Protein AF-A0A838WP14-F1 (afdb_monomer_lite)

pLDDT: mean 90.46, std 9.15, range [52.34, 98.06]

Structure (mmCIF, N/CA/C/O backbone):
data_AF-A0A838WP14-F1
#
_entry.id   AF-A0A838WP14-F1
#
loop_
_atom_site.group_PDB
_atom_site.id
_atom_site.type_symbol
_atom_site.label_atom_id
_atom_site.label_alt_id
_atom_site.label_comp_id
_atom_site.label_asym_id
_atom_site.label_entity_id
_atom_site.label_seq_id
_atom_site.pdbx_PDB_ins_code
_atom_site.Cartn_x
_atom_site.Cartn_y
_atom_site.Cartn_z
_atom_site.occupancy
_atom_site.B_iso_or_equiv
_atom_site.auth_seq_id
_atom_site.auth_comp_id
_atom_site.auth_asym_id
_atom_site.auth_atom_id
_atom_site.pdbx_PDB_model_num
ATOM 1 N N . LEU A 1 1 ? -0.424 16.347 6.490 1.00 63.31 1 LEU A N 1
ATOM 2 C CA . LEU A 1 1 ? -0.703 14.897 6.354 1.00 63.31 1 LEU A CA 1
ATOM 3 C C . LEU A 1 1 ? 0.357 14.170 5.525 1.00 63.31 1 LEU A C 1
ATOM 5 O O . LEU A 1 1 ? 1.114 13.417 6.115 1.00 63.31 1 LEU A O 1
ATOM 9 N N . ARG A 1 2 ? 0.501 14.417 4.210 1.00 65.12 2 ARG A N 1
ATOM 10 C CA . ARG A 1 2 ? 1.492 13.709 3.363 1.00 65.12 2 ARG A CA 1
ATOM 11 C C . ARG A 1 2 ? 2.932 13.761 3.904 1.00 65.12 2 ARG A C 1
ATOM 13 O O . ARG A 1 2 ? 3.547 12.715 4.060 1.00 65.12 2 ARG A O 1
ATOM 20 N N . LEU A 1 3 ? 3.431 14.955 4.240 1.00 60.47 3 LEU A N 1
ATOM 21 C CA . LEU A 1 3 ? 4.802 15.157 4.746 1.00 60.47 3 LEU A CA 1
ATOM 22 C C . LEU A 1 3 ? 5.094 14.413 6.061 1.00 60.47 3 LEU A C 1
ATOM 24 O O . LEU A 1 3 ? 6.246 14.150 6.362 1.00 60.47 3 LEU A O 1
ATOM 28 N N . GLN A 1 4 ? 4.060 14.080 6.838 1.00 73.75 4 GLN A N 1
ATOM 29 C CA . GLN A 1 4 ? 4.205 13.369 8.113 1.00 73.75 4 GLN A CA 1
ATOM 30 C C . GLN A 1 4 ? 4.108 11.851 7.937 1.00 73.75 4 GLN A C 1
ATOM 32 O O . GLN A 1 4 ? 4.641 11.102 8.748 1.00 73.75 4 GLN A O 1
ATOM 37 N N . ALA A 1 5 ? 3.409 11.394 6.895 1.00 77.69 5 ALA A N 1
ATOM 38 C CA . ALA A 1 5 ? 3.214 9.977 6.633 1.00 77.69 5 ALA A CA 1
ATOM 39 C C . ALA A 1 5 ? 4.328 9.371 5.772 1.00 77.69 5 ALA A C 1
ATOM 41 O O . ALA A 1 5 ? 4.518 8.166 5.846 1.00 77.69 5 ALA A O 1
ATOM 42 N N . LEU A 1 6 ? 5.036 10.165 4.962 1.00 88.44 6 LEU A N 1
ATOM 43 C CA . LEU A 1 6 ? 6.042 9.678 4.017 1.00 88.44 6 LEU A CA 1
ATOM 44 C C . LEU A 1 6 ? 7.468 9.940 4.515 1.00 88.44 6 LEU A C 1
ATOM 46 O O . LEU A 1 6 ? 7.848 11.083 4.753 1.00 88.44 6 LEU A O 1
ATOM 50 N N . THR A 1 7 ? 8.287 8.895 4.549 1.00 88.38 7 THR A N 1
ATOM 51 C CA . THR A 1 7 ? 9.738 8.980 4.737 1.00 88.38 7 THR A CA 1
ATOM 52 C C . THR A 1 7 ? 10.431 8.390 3.512 1.00 88.38 7 THR A C 1
ATOM 54 O O . THR A 1 7 ? 10.078 7.299 3.069 1.00 88.38 7 THR A O 1
ATOM 57 N N . LYS A 1 8 ? 11.407 9.107 2.949 1.00 85.00 8 LYS A N 1
ATOM 58 C CA . LYS A 1 8 ? 12.277 8.591 1.882 1.00 85.00 8 LYS A CA 1
ATOM 59 C C . LYS A 1 8 ? 13.485 7.911 2.520 1.00 85.00 8 LYS A C 1
ATOM 61 O O . LYS A 1 8 ? 14.093 8.492 3.414 1.00 85.00 8 LYS A O 1
ATOM 66 N N . CYS A 1 9 ? 13.813 6.705 2.079 1.00 84.69 9 CYS A N 1
ATOM 67 C CA . CYS A 1 9 ? 15.016 5.995 2.503 1.00 84.69 9 CYS A CA 1
ATOM 68 C C . CYS A 1 9 ? 16.188 6.286 1.556 1.00 84.69 9 CYS A C 1
ATOM 70 O O . CYS A 1 9 ? 15.986 6.668 0.403 1.00 84.69 9 CYS A O 1
ATOM 72 N N . GLU A 1 10 ? 17.417 6.090 2.037 1.00 81.50 10 GLU A N 1
ATOM 73 C CA . GLU A 1 10 ? 18.648 6.337 1.264 1.00 81.50 10 GLU A CA 1
ATOM 74 C C . GLU A 1 10 ? 18.745 5.457 0.010 1.00 81.50 10 GLU A C 1
ATOM 76 O O . GLU A 1 10 ? 19.222 5.899 -1.030 1.00 81.50 10 GLU A O 1
ATOM 81 N N . ASN A 1 11 ? 18.202 4.239 0.075 1.00 82.81 11 ASN A N 1
ATOM 82 C CA . ASN A 1 11 ? 18.097 3.310 -1.052 1.00 82.81 11 ASN A CA 1
ATOM 83 C C . ASN A 1 11 ? 17.024 3.710 -2.089 1.00 82.81 11 ASN A C 1
ATOM 85 O O . ASN A 1 11 ? 16.833 3.022 -3.089 1.00 82.81 11 ASN A O 1
ATOM 89 N N . GLY A 1 12 ? 16.320 4.825 -1.875 1.00 83.88 12 GLY A N 1
ATOM 90 C CA . GLY A 1 12 ? 15.270 5.315 -2.759 1.00 83.88 12 GLY A CA 1
ATOM 91 C C . GLY A 1 12 ? 13.891 4.706 -2.511 1.00 83.88 12 GLY A C 1
ATOM 92 O O . GLY A 1 12 ? 12.958 5.083 -3.223 1.00 83.88 12 GLY A O 1
ATOM 93 N N . ASP A 1 13 ? 13.747 3.831 -1.513 1.00 90.75 13 ASP A N 1
ATOM 94 C CA . ASP A 1 13 ? 12.449 3.308 -1.092 1.00 90.75 13 ASP A CA 1
ATOM 95 C C . ASP A 1 13 ? 11.612 4.387 -0.404 1.00 90.75 13 ASP A C 1
ATOM 97 O O . ASP A 1 13 ? 12.118 5.355 0.179 1.00 90.75 13 ASP A O 1
ATOM 101 N N . LEU A 1 14 ? 10.297 4.192 -0.437 1.00 92.31 14 LEU A N 1
ATOM 102 C CA . LEU A 1 14 ? 9.344 5.056 0.243 1.00 92.31 14 LEU A CA 1
ATOM 103 C C . LEU A 1 14 ? 8.683 4.311 1.392 1.00 92.31 14 LEU A C 1
ATOM 105 O O . LEU A 1 14 ? 8.077 3.264 1.192 1.00 92.31 14 LEU A O 1
ATOM 109 N N . ARG A 1 15 ? 8.729 4.883 2.593 1.00 94.62 15 ARG A N 1
ATOM 110 C CA . ARG A 1 15 ? 8.051 4.353 3.778 1.00 94.62 15 ARG A CA 1
ATOM 111 C C . ARG A 1 15 ? 6.838 5.203 4.111 1.00 94.62 15 ARG A C 1
ATOM 113 O O . ARG A 1 15 ? 6.956 6.410 4.303 1.00 94.62 15 ARG A O 1
ATOM 120 N N . LEU A 1 16 ? 5.679 4.567 4.200 1.00 94.50 16 LEU A N 1
ATOM 121 C CA . LEU A 1 16 ? 4.420 5.185 4.583 1.00 94.50 16 LEU A CA 1
ATOM 122 C C . LEU A 1 16 ? 4.053 4.739 5.997 1.00 94.50 16 LEU A C 1
ATOM 124 O O . LEU A 1 16 ? 3.877 3.548 6.236 1.00 94.50 16 LEU A O 1
ATOM 128 N N . ASN A 1 17 ? 3.885 5.671 6.930 1.00 94.56 17 ASN A N 1
ATOM 129 C CA . ASN A 1 17 ? 3.414 5.367 8.276 1.00 94.56 17 ASN A CA 1
ATOM 130 C C . ASN A 1 17 ? 1.933 4.957 8.236 1.00 94.56 17 ASN A C 1
ATOM 132 O O . ASN A 1 17 ? 1.040 5.791 8.044 1.00 94.56 17 ASN A O 1
ATOM 136 N N . ARG A 1 18 ? 1.664 3.668 8.456 1.00 94.19 18 ARG A N 1
ATOM 137 C CA . ARG A 1 18 ? 0.309 3.118 8.345 1.00 94.19 18 ARG A CA 1
ATOM 138 C C . ARG A 1 18 ? -0.602 3.554 9.489 1.00 94.19 18 ARG A C 1
ATOM 140 O O . ARG A 1 18 ? -1.806 3.639 9.292 1.00 94.19 18 ARG A O 1
ATOM 147 N N . HIS A 1 19 ? -0.055 3.870 10.665 1.00 93.88 19 HIS A N 1
ATOM 148 C CA . HIS A 1 19 ? -0.853 4.324 11.808 1.00 93.88 19 HIS A CA 1
ATOM 149 C C . HIS A 1 19 ? -1.459 5.702 11.541 1.00 93.88 19 HIS A C 1
ATOM 151 O O . HIS A 1 19 ? -2.649 5.901 11.774 1.00 93.88 19 HIS A O 1
ATOM 157 N N . LEU A 1 20 ? -0.667 6.621 10.978 1.00 93.12 20 LEU A N 1
ATOM 158 C CA . LEU A 1 20 ? -1.156 7.944 10.587 1.00 93.12 20 LEU A CA 1
ATOM 159 C C . LEU A 1 20 ? -2.223 7.850 9.496 1.00 93.12 20 LEU A C 1
ATOM 161 O O . LEU A 1 20 ? -3.233 8.547 9.574 1.00 93.12 20 LEU A O 1
ATOM 165 N N . LEU A 1 21 ? -2.018 6.976 8.503 1.00 93.56 21 LEU A N 1
ATOM 166 C CA . LEU A 1 21 ? -2.991 6.736 7.436 1.00 93.56 21 LEU A CA 1
ATOM 167 C C . LEU A 1 21 ? -4.286 6.118 7.975 1.00 93.56 21 LEU A C 1
ATOM 169 O O . LEU A 1 21 ? -5.367 6.600 7.647 1.00 93.56 21 LEU A O 1
ATOM 173 N N . LYS A 1 22 ? -4.189 5.120 8.858 1.00 95.00 22 LYS A N 1
ATOM 174 C CA . LYS A 1 22 ? -5.337 4.429 9.460 1.00 95.00 22 LYS A CA 1
ATOM 175 C C . LYS A 1 22 ? -6.274 5.367 10.224 1.00 95.00 22 LYS A C 1
ATOM 177 O O . LYS A 1 22 ? -7.473 5.121 10.266 1.00 95.00 22 LYS A O 1
ATOM 182 N N . GLN A 1 23 ? -5.744 6.442 10.804 1.00 94.75 23 GLN A N 1
ATOM 183 C CA . GLN A 1 23 ? -6.534 7.449 11.522 1.00 94.75 23 GLN A CA 1
ATOM 184 C C . GLN A 1 23 ? -7.333 8.383 10.602 1.00 94.75 23 GLN A C 1
ATOM 186 O O . GLN A 1 23 ? -8.185 9.127 11.082 1.00 94.75 23 GLN A O 1
ATOM 191 N N . GLN A 1 24 ? -7.065 8.384 9.294 1.00 94.50 24 GLN A N 1
ATOM 192 C CA . GLN A 1 24 ? -7.747 9.272 8.356 1.00 94.50 24 GLN A CA 1
ATOM 193 C C . GLN A 1 24 ? -9.013 8.621 7.783 1.00 94.50 24 GLN A C 1
ATOM 195 O O . GLN A 1 24 ? -9.030 7.410 7.563 1.00 94.50 24 GLN A O 1
ATOM 200 N N . PRO A 1 25 ? -10.043 9.409 7.428 1.00 96.81 25 PRO A N 1
ATOM 201 C CA . PRO A 1 25 ? -11.142 8.944 6.588 1.00 96.81 25 PRO A CA 1
ATOM 202 C C . PRO A 1 25 ? -10.641 8.325 5.277 1.00 96.81 25 PRO A C 1
ATOM 204 O O . PRO A 1 25 ? -9.690 8.827 4.673 1.00 96.81 25 PRO A O 1
ATOM 207 N N . LEU A 1 26 ? -11.328 7.291 4.786 1.00 96.62 26 LEU A N 1
ATOM 208 C CA . LEU A 1 26 ? -10.943 6.532 3.587 1.00 96.62 26 LEU A CA 1
ATOM 209 C C . LEU A 1 26 ? -10.662 7.422 2.361 1.00 96.62 26 LEU A C 1
ATOM 211 O O . LEU A 1 26 ? -9.694 7.212 1.633 1.00 96.62 26 LEU A O 1
ATOM 215 N N . ALA A 1 27 ? -11.461 8.472 2.156 1.00 96.44 27 ALA A N 1
ATOM 216 C CA . ALA A 1 27 ? -11.251 9.425 1.065 1.00 96.44 27 ALA A CA 1
ATOM 217 C C . ALA A 1 27 ? -9.896 10.157 1.163 1.00 96.44 27 ALA A C 1
ATOM 219 O O . ALA A 1 27 ? -9.227 10.374 0.150 1.00 96.44 27 ALA A O 1
ATOM 220 N N . LEU A 1 28 ? -9.462 10.507 2.379 1.00 95.25 28 LEU A N 1
ATOM 221 C CA . LEU A 1 28 ? -8.162 11.135 2.612 1.00 95.25 28 LEU A CA 1
ATOM 222 C C . LEU A 1 28 ? -7.015 10.132 2.506 1.00 95.25 28 LEU A C 1
ATOM 224 O O . LEU A 1 28 ? -5.982 10.491 1.940 1.00 95.25 28 LEU A O 1
ATOM 228 N N . GLN A 1 29 ? -7.205 8.889 2.964 1.00 96.00 29 GLN A N 1
ATOM 229 C CA . GLN A 1 29 ? -6.235 7.809 2.740 1.00 96.00 29 GLN A CA 1
ATOM 230 C C . GLN A 1 29 ? -5.932 7.679 1.244 1.00 96.00 29 GLN A C 1
ATOM 232 O O . GLN A 1 29 ? -4.794 7.884 0.823 1.00 96.00 29 GLN A O 1
ATOM 237 N N . ARG A 1 30 ? -6.974 7.482 0.425 1.00 96.62 30 ARG A N 1
ATOM 238 C CA . ARG A 1 30 ? -6.871 7.349 -1.037 1.00 96.62 30 ARG A CA 1
ATOM 239 C C . ARG A 1 30 ? -6.210 8.558 -1.696 1.00 96.62 30 ARG A C 1
ATOM 241 O O . ARG A 1 30 ? -5.371 8.396 -2.580 1.00 96.62 30 ARG A O 1
ATOM 248 N N . ARG A 1 31 ? -6.546 9.781 -1.264 1.00 95.00 31 ARG A N 1
ATOM 249 C CA . ARG A 1 31 ? -5.942 11.016 -1.796 1.00 95.00 31 ARG A CA 1
ATOM 250 C C . ARG A 1 31 ? -4.443 11.089 -1.509 1.00 95.00 31 ARG A C 1
ATOM 252 O O . ARG A 1 31 ? -3.674 11.413 -2.412 1.00 95.00 31 ARG A O 1
ATOM 259 N N . VAL A 1 32 ? -4.028 10.798 -0.276 1.00 93.94 32 VAL A N 1
ATOM 260 C CA . VAL A 1 32 ? -2.611 10.821 0.114 1.00 93.94 32 VAL A CA 1
ATOM 261 C C . VAL A 1 32 ? -1.844 9.706 -0.595 1.00 93.94 32 VAL A C 1
ATOM 263 O O . VAL A 1 32 ? -0.798 9.978 -1.179 1.00 93.94 32 VAL A O 1
ATOM 266 N N . ILE A 1 33 ? -2.389 8.487 -0.624 1.00 94.69 33 ILE A N 1
ATOM 267 C CA . ILE A 1 33 ? -1.804 7.342 -1.335 1.00 94.69 33 ILE A CA 1
ATOM 268 C C . ILE A 1 33 ? -1.603 7.669 -2.813 1.00 94.69 33 ILE A C 1
ATOM 270 O O . ILE A 1 33 ? -0.499 7.497 -3.320 1.00 94.69 33 ILE A O 1
ATOM 274 N N . ARG A 1 34 ? -2.621 8.209 -3.499 1.00 95.25 34 ARG A N 1
ATOM 275 C CA . ARG A 1 34 ? -2.515 8.610 -4.911 1.00 95.25 34 ARG A CA 1
ATOM 276 C C . ARG A 1 34 ? -1.354 9.572 -5.142 1.00 95.25 34 ARG A C 1
ATOM 278 O O . ARG A 1 34 ? -0.587 9.380 -6.078 1.00 95.25 34 ARG A O 1
ATOM 285 N N . GLN A 1 35 ? -1.221 10.597 -4.298 1.00 92.94 35 GLN A N 1
ATOM 286 C CA . GLN A 1 35 ? -0.125 11.561 -4.410 1.00 92.94 35 GLN A CA 1
ATOM 287 C C . GLN A 1 35 ? 1.240 10.897 -4.209 1.00 92.94 35 GLN A C 1
ATOM 289 O O . GLN A 1 35 ? 2.198 11.257 -4.884 1.00 92.94 35 GLN A O 1
ATOM 294 N N . ILE A 1 36 ? 1.353 9.960 -3.265 1.00 91.44 36 ILE A N 1
ATOM 295 C CA . ILE A 1 36 ? 2.608 9.245 -2.995 1.00 91.44 36 ILE A CA 1
ATOM 296 C C . ILE A 1 36 ? 2.962 8.333 -4.169 1.00 91.44 36 ILE A C 1
ATOM 298 O O . ILE A 1 36 ? 4.074 8.415 -4.679 1.00 91.44 36 ILE A O 1
ATOM 302 N N . LEU A 1 37 ? 2.007 7.535 -4.649 1.00 91.69 37 LEU A N 1
ATOM 303 C CA . LEU A 1 37 ? 2.210 6.637 -5.784 1.00 91.69 37 LEU A CA 1
ATOM 304 C C . LEU A 1 37 ? 2.559 7.382 -7.074 1.00 91.69 37 LEU A C 1
ATOM 306 O O . LEU A 1 37 ? 3.351 6.876 -7.855 1.00 91.69 37 LEU A O 1
ATOM 310 N N . HIS A 1 38 ? 2.028 8.588 -7.280 1.00 91.19 38 HIS A N 1
ATOM 311 C CA . HIS A 1 38 ? 2.373 9.407 -8.444 1.00 91.19 38 HIS A CA 1
ATOM 312 C C . HIS A 1 38 ? 3.854 9.824 -8.462 1.00 91.19 38 HIS A C 1
ATOM 314 O O . HIS A 1 38 ? 4.408 10.073 -9.525 1.00 91.19 38 HIS A O 1
ATOM 320 N N . GLU A 1 39 ? 4.506 9.925 -7.302 1.00 85.25 39 GLU A N 1
ATOM 321 C CA . GLU A 1 39 ? 5.952 10.178 -7.232 1.00 85.25 39 GLU A CA 1
ATOM 322 C C . GLU A 1 39 ? 6.778 8.890 -7.222 1.00 85.25 39 GLU A C 1
ATOM 324 O O . GLU A 1 39 ? 7.944 8.906 -7.607 1.00 85.25 39 GLU A O 1
ATOM 329 N N . ALA A 1 40 ? 6.196 7.796 -6.729 1.00 84.75 40 ALA A N 1
ATOM 330 C CA . ALA A 1 40 ? 6.879 6.519 -6.564 1.00 84.75 40 ALA A CA 1
ATOM 331 C C . ALA A 1 40 ? 6.977 5.730 -7.872 1.00 84.75 40 ALA A C 1
ATOM 333 O O . ALA A 1 40 ? 7.982 5.070 -8.124 1.00 84.75 40 ALA A O 1
ATOM 334 N N . LEU A 1 41 ? 5.905 5.758 -8.665 1.00 86.88 41 LEU A N 1
ATOM 335 C CA . LEU A 1 41 ? 5.749 4.919 -9.841 1.00 86.88 41 LEU A CA 1
ATOM 336 C C . LEU A 1 41 ? 6.127 5.688 -11.113 1.00 86.88 41 LEU A C 1
ATOM 338 O O . LEU A 1 41 ? 5.835 6.879 -11.223 1.00 86.88 41 LEU A O 1
ATOM 342 N N . PRO A 1 42 ? 6.700 5.004 -12.118 1.00 85.75 42 PRO A N 1
ATOM 343 C CA . PRO A 1 42 ? 7.005 5.617 -13.411 1.00 85.75 42 PRO A CA 1
ATOM 344 C C . PRO A 1 42 ? 5.744 5.961 -14.222 1.00 85.75 42 PRO A C 1
ATOM 346 O O . PRO A 1 42 ? 5.814 6.736 -15.170 1.00 85.75 42 PRO A O 1
ATOM 349 N N . GLN A 1 43 ? 4.597 5.371 -13.874 1.00 87.12 43 GLN A N 1
ATOM 350 C CA . GLN A 1 43 ? 3.318 5.562 -14.556 1.00 87.12 43 GLN A CA 1
ATOM 351 C C . GLN A 1 43 ? 2.267 6.120 -13.596 1.00 87.12 43 GLN A C 1
ATOM 353 O O . GLN A 1 43 ? 2.307 5.865 -12.390 1.00 87.12 43 GLN A O 1
ATOM 358 N N . THR A 1 44 ? 1.284 6.840 -14.141 1.00 89.06 44 THR A N 1
ATOM 359 C CA . THR A 1 44 ? 0.183 7.399 -13.352 1.00 89.06 44 THR A CA 1
ATOM 360 C C . THR A 1 44 ? -0.580 6.287 -12.617 1.00 89.06 44 THR A C 1
ATOM 362 O O . THR A 1 44 ? -1.064 5.347 -13.252 1.00 89.06 44 THR A O 1
ATOM 365 N N . PRO A 1 45 ? -0.737 6.370 -11.282 1.00 92.75 45 PRO A N 1
ATOM 366 C CA . PRO A 1 45 ? -1.453 5.352 -10.526 1.00 92.75 45 PRO A CA 1
ATOM 367 C C . PRO A 1 45 ? -2.9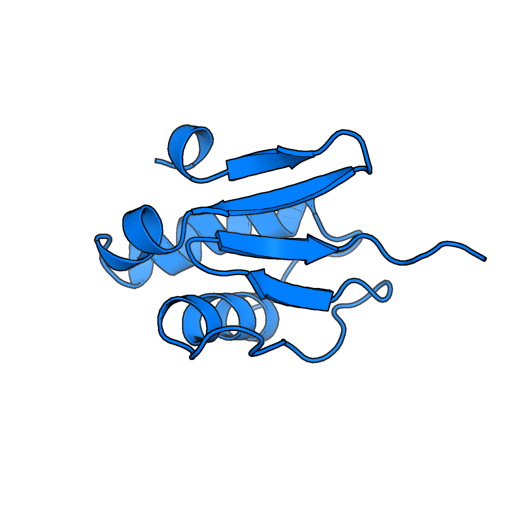58 5.384 -10.818 1.00 92.75 45 PRO A C 1
ATOM 369 O O . PRO A 1 45 ? -3.599 6.441 -10.774 1.00 92.75 45 PRO A O 1
ATOM 372 N N . ASN A 1 46 ? -3.533 4.207 -11.064 1.00 95.25 46 ASN A N 1
ATOM 373 C CA . ASN A 1 46 ? -4.972 4.015 -11.223 1.00 95.25 46 ASN A CA 1
ATOM 374 C C . ASN A 1 46 ? -5.644 3.699 -9.871 1.00 95.25 46 ASN A C 1
ATOM 376 O O . ASN A 1 46 ? -5.009 3.750 -8.817 1.00 95.25 46 ASN A O 1
ATOM 380 N N . PHE A 1 47 ? -6.951 3.431 -9.901 1.00 95.75 47 PHE A N 1
ATOM 381 C CA . PHE A 1 47 ? -7.715 3.087 -8.701 1.00 95.75 47 PHE A CA 1
ATOM 382 C C . PHE A 1 47 ? -7.199 1.804 -8.035 1.00 95.75 47 PHE A C 1
ATOM 384 O O . PHE A 1 47 ? -6.943 1.821 -6.836 1.00 95.75 47 PHE A O 1
ATOM 391 N N . ASP A 1 48 ? -6.934 0.754 -8.809 1.00 95.56 48 ASP A N 1
ATOM 392 C CA . ASP A 1 48 ? -6.479 -0.536 -8.279 1.00 95.56 48 ASP A CA 1
ATOM 393 C C . ASP A 1 48 ? -5.139 -0.420 -7.543 1.00 95.56 48 ASP A C 1
ATOM 395 O O . ASP A 1 48 ? -4.954 -0.998 -6.475 1.00 95.56 48 ASP A O 1
ATOM 399 N N . HIS A 1 49 ? -4.201 0.384 -8.057 1.00 95.31 49 HIS A N 1
ATOM 400 C CA . HIS A 1 49 ? -2.931 0.643 -7.373 1.00 95.31 49 HIS A CA 1
ATOM 401 C C . HIS A 1 49 ? -3.134 1.330 -6.017 1.00 95.31 49 HIS A C 1
ATOM 403 O O . HIS A 1 49 ? -2.394 1.069 -5.069 1.00 95.31 49 HIS A O 1
ATOM 409 N N . ILE A 1 50 ? -4.129 2.214 -5.921 1.00 96.44 50 ILE A N 1
ATOM 410 C CA . ILE A 1 50 ? -4.451 2.929 -4.685 1.00 96.44 50 ILE A CA 1
ATOM 411 C C . ILE A 1 50 ? -5.116 1.986 -3.686 1.00 96.44 50 ILE A C 1
ATOM 413 O O . ILE A 1 50 ? -4.749 2.009 -2.509 1.00 96.44 50 ILE A O 1
ATOM 417 N N . GLU A 1 51 ? -6.050 1.147 -4.135 1.00 97.69 51 GLU A N 1
ATOM 418 C CA . GLU A 1 51 ? -6.715 0.178 -3.261 1.00 97.69 51 GLU A CA 1
ATOM 419 C C . GLU A 1 51 ? -5.720 -0.844 -2.714 1.00 97.69 51 GLU A C 1
ATOM 421 O O . GLU A 1 51 ? -5.715 -1.067 -1.509 1.00 97.69 51 GLU A O 1
ATOM 426 N N . LYS A 1 52 ? -4.763 -1.318 -3.526 1.00 96.12 52 LYS A N 1
ATOM 427 C CA . LYS A 1 52 ? -3.678 -2.197 -3.054 1.00 96.12 52 LYS A CA 1
ATOM 428 C C . LYS A 1 52 ? -2.959 -1.640 -1.821 1.00 96.12 52 LYS A C 1
ATOM 430 O O . LYS A 1 52 ? -2.764 -2.353 -0.845 1.00 96.12 52 LYS A O 1
ATOM 435 N N . ILE A 1 53 ? -2.569 -0.363 -1.830 1.00 96.62 53 ILE A N 1
ATOM 436 C CA . ILE A 1 53 ? -1.923 0.258 -0.659 1.00 96.62 53 ILE A CA 1
ATOM 437 C C . ILE A 1 53 ? -2.918 0.458 0.487 1.00 96.62 53 ILE A C 1
ATOM 439 O O . ILE A 1 53 ? -2.547 0.320 1.652 1.00 96.62 53 ILE A O 1
ATOM 443 N N . THR A 1 54 ? -4.166 0.796 0.167 1.00 97.25 54 THR A N 1
ATOM 444 C CA . THR A 1 54 ? -5.223 1.025 1.159 1.00 97.25 54 THR A CA 1
ATOM 445 C C . THR A 1 54 ? -5.507 -0.248 1.958 1.00 97.25 54 THR A C 1
ATOM 447 O O . THR A 1 54 ? -5.574 -0.197 3.186 1.00 97.25 54 THR A O 1
ATOM 450 N N . ASP A 1 55 ? -5.551 -1.398 1.291 1.00 97.56 55 ASP A N 1
ATOM 451 C CA . ASP A 1 55 ? -5.720 -2.707 1.920 1.00 97.56 55 ASP A CA 1
ATOM 452 C C . ASP A 1 55 ? -4.543 -3.037 2.852 1.00 97.56 55 ASP A C 1
ATOM 454 O O . ASP A 1 55 ? -4.736 -3.485 3.989 1.00 97.56 55 ASP A O 1
ATOM 458 N N . LEU A 1 56 ? -3.311 -2.712 2.434 1.00 97.88 56 LEU A N 1
ATOM 459 C CA . LEU A 1 56 ? -2.105 -2.923 3.244 1.00 97.88 56 LEU A CA 1
ATOM 460 C C . LEU A 1 56 ? -2.064 -2.092 4.538 1.00 97.88 56 LEU A C 1
ATOM 462 O O . LEU A 1 56 ? -1.339 -2.458 5.466 1.00 97.88 56 LEU A O 1
ATOM 466 N N . ILE A 1 57 ? -2.854 -1.017 4.667 1.00 96.88 57 ILE A N 1
ATOM 467 C CA . ILE A 1 57 ? -2.935 -0.235 5.918 1.00 96.88 57 ILE A CA 1
ATOM 468 C C . ILE A 1 57 ? -3.386 -1.118 7.088 1.00 96.88 57 ILE A C 1
ATOM 470 O O . ILE A 1 57 ? -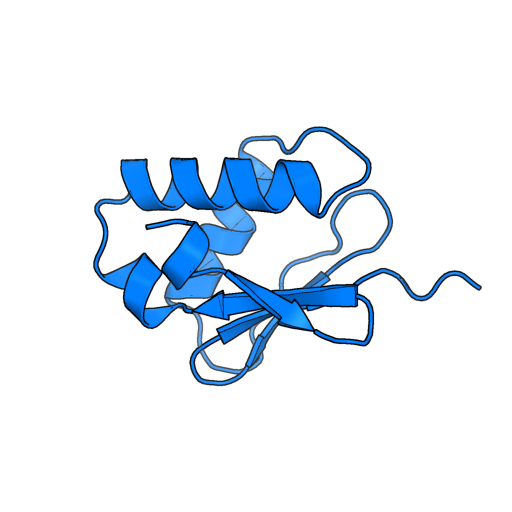2.876 -0.974 8.204 1.00 96.88 57 ILE A O 1
ATOM 474 N N . ASN A 1 58 ? -4.330 -2.028 6.837 1.00 96.25 58 ASN A N 1
ATOM 475 C CA . ASN A 1 58 ? -4.917 -2.897 7.858 1.00 96.25 58 ASN A CA 1
ATOM 476 C C . ASN A 1 58 ? -4.388 -4.335 7.813 1.00 96.25 58 ASN A C 1
ATOM 478 O O . ASN A 1 58 ? -4.720 -5.127 8.694 1.00 96.25 58 ASN A O 1
ATOM 482 N N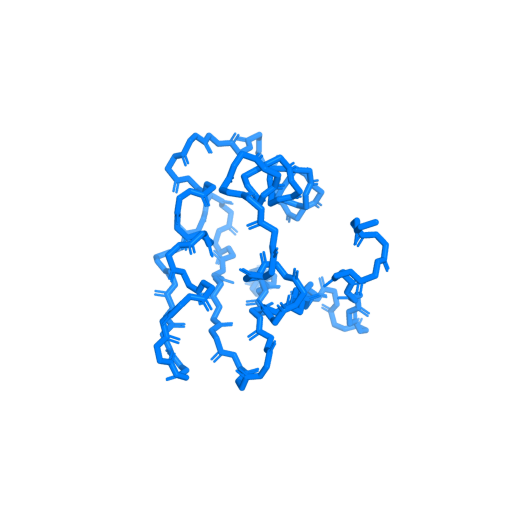 . ALA A 1 59 ? -3.560 -4.664 6.824 1.00 97.38 59 ALA A N 1
ATOM 483 C CA . ALA A 1 59 ? -3.025 -6.001 6.643 1.00 97.38 59 ALA A CA 1
ATOM 484 C C . ALA A 1 59 ? -2.026 -6.403 7.755 1.00 97.38 59 ALA A C 1
ATOM 486 O O . ALA A 1 59 ? -1.400 -5.540 8.399 1.00 97.38 59 ALA A O 1
ATOM 487 N N . PRO A 1 60 ? -1.861 -7.715 8.017 1.00 97.31 60 PRO A N 1
ATOM 488 C CA . PRO A 1 60 ? -0.844 -8.199 8.940 1.00 97.31 60 PRO A CA 1
ATOM 489 C C . PRO A 1 60 ? 0.573 -7.856 8.457 1.00 97.31 60 PRO A C 1
ATOM 491 O O . PRO A 1 60 ? 0.814 -7.489 7.306 1.00 97.31 60 PRO A O 1
ATOM 494 N N . ASN A 1 61 ? 1.538 -7.944 9.374 1.00 97.50 61 ASN A N 1
ATOM 495 C CA . ASN A 1 61 ? 2.939 -7.705 9.040 1.00 97.50 61 ASN A CA 1
ATOM 496 C C . ASN A 1 61 ? 3.397 -8.668 7.933 1.00 97.50 61 ASN A C 1
ATOM 498 O O . ASN A 1 61 ? 3.012 -9.836 7.954 1.00 97.50 61 ASN A O 1
ATOM 502 N N . ARG A 1 62 ? 4.249 -8.192 7.018 1.00 96.94 62 ARG A N 1
ATOM 503 C CA . ARG A 1 62 ? 4.741 -8.915 5.830 1.00 96.94 62 ARG A CA 1
ATOM 504 C C . ARG A 1 62 ? 3.714 -9.178 4.726 1.00 96.94 62 ARG A C 1
ATOM 506 O O . ARG A 1 62 ? 4.071 -9.800 3.730 1.00 96.94 62 ARG A O 1
ATOM 513 N N . SER A 1 63 ? 2.475 -8.699 4.842 1.00 98.06 63 SER A N 1
ATOM 514 C CA . SER A 1 63 ? 1.583 -8.646 3.680 1.00 98.06 63 SER A CA 1
ATOM 515 C C . SER A 1 63 ? 2.192 -7.777 2.585 1.00 98.06 63 SER A C 1
ATOM 517 O O . SER A 1 63 ? 2.780 -6.735 2.879 1.00 98.06 63 SER A O 1
ATOM 519 N N . GLN A 1 64 ? 2.037 -8.197 1.333 1.00 97.12 64 GLN A N 1
ATOM 520 C CA . GLN A 1 64 ? 2.594 -7.508 0.175 1.00 97.12 64 GLN A CA 1
ATOM 521 C C . GLN A 1 64 ? 1.554 -7.343 -0.929 1.00 97.12 64 GLN A C 1
ATOM 523 O O . GLN A 1 64 ? 0.608 -8.126 -1.016 1.00 97.12 64 GLN A O 1
ATOM 528 N N . SER A 1 65 ? 1.741 -6.332 -1.770 1.00 95.88 65 SER A N 1
ATOM 529 C CA . SER A 1 65 ? 0.998 -6.188 -3.017 1.00 95.88 65 SER A CA 1
ATOM 530 C C . SER A 1 65 ? 1.618 -7.047 -4.116 1.00 95.88 65 SER A C 1
ATOM 532 O O . SER A 1 65 ? 2.818 -7.324 -4.097 1.00 95.88 65 SER A O 1
ATOM 534 N N . ASP A 1 66 ? 0.838 -7.353 -5.150 1.00 92.88 66 ASP A N 1
ATOM 535 C CA . ASP A 1 66 ? 1.433 -7.713 -6.438 1.00 92.88 66 ASP A CA 1
ATOM 536 C C . ASP A 1 66 ? 2.274 -6.541 -6.982 1.00 92.88 66 ASP A C 1
ATOM 538 O O . ASP A 1 66 ? 2.020 -5.383 -6.605 1.00 92.88 66 ASP A O 1
ATOM 542 N N . PRO A 1 67 ? 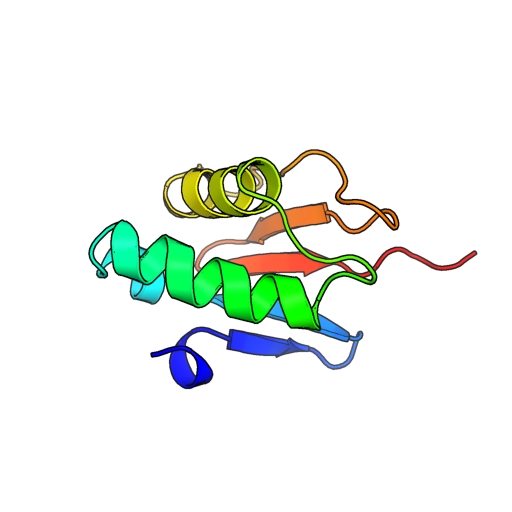3.221 -6.802 -7.901 1.00 91.19 67 PRO A N 1
ATOM 543 C CA . PRO A 1 67 ? 4.021 -5.756 -8.521 1.00 91.19 67 PRO A CA 1
ATOM 544 C C . PRO A 1 67 ? 3.176 -4.659 -9.181 1.00 91.19 67 PRO A C 1
ATOM 546 O O . PRO A 1 67 ? 2.191 -4.920 -9.877 1.00 91.19 67 PRO A O 1
ATOM 549 N N . PHE A 1 68 ? 3.581 -3.411 -8.970 1.00 90.50 68 PHE A N 1
ATOM 550 C CA . PHE A 1 68 ? 3.118 -2.254 -9.727 1.00 90.50 68 PHE A CA 1
ATOM 551 C C . PHE A 1 68 ? 3.783 -2.223 -11.111 1.00 90.50 68 PHE A C 1
ATOM 553 O O . PHE A 1 68 ? 4.832 -2.846 -11.313 1.00 90.50 68 PHE A O 1
ATOM 560 N N . PRO A 1 69 ? 3.240 -1.451 -12.072 1.00 85.25 69 PRO A N 1
ATOM 561 C CA . PRO A 1 69 ? 3.943 -1.171 -13.317 1.00 85.25 69 PRO A CA 1
ATOM 562 C C . PRO A 1 69 ? 5.349 -0.629 -13.042 1.00 85.25 69 PRO A C 1
ATOM 564 O O . PRO A 1 69 ? 5.525 0.308 -12.262 1.00 85.25 69 PRO A O 1
ATOM 567 N N . GLY A 1 70 ? 6.349 -1.234 -13.680 1.00 83.69 70 GLY A N 1
ATOM 568 C CA . GLY A 1 70 ? 7.759 -0.952 -13.411 1.00 83.69 70 GLY A CA 1
ATOM 569 C C . GLY A 1 70 ? 8.401 -1.863 -12.361 1.00 83.69 70 GLY A C 1
ATOM 570 O O . GLY A 1 70 ? 9.588 -1.721 -12.123 1.00 83.69 70 GLY A O 1
ATOM 571 N N . GLY A 1 71 ? 7.669 -2.809 -11.764 1.00 88.81 71 GLY A N 1
ATOM 572 C CA . GLY A 1 71 ? 8.236 -3.870 -10.920 1.00 88.81 71 GLY A CA 1
ATOM 573 C C . GLY A 1 71 ? 8.402 -3.523 -9.438 1.00 88.81 71 GLY A C 1
ATOM 574 O O . GLY A 1 71 ? 8.847 -4.373 -8.672 1.00 88.81 71 GLY A O 1
ATOM 575 N N . SER A 1 72 ? 8.027 -2.314 -9.008 1.00 91.44 72 SER A N 1
ATOM 576 C CA . SER A 1 72 ? 7.935 -1.982 -7.579 1.00 91.44 72 SER A CA 1
ATOM 577 C C . SER A 1 72 ? 6.930 -2.879 -6.865 1.00 91.44 72 SER A C 1
ATOM 579 O O . SER A 1 72 ? 5.874 -3.181 -7.415 1.00 91.44 72 SER A O 1
ATOM 581 N N . ILE A 1 73 ? 7.195 -3.208 -5.605 1.00 94.75 73 ILE A N 1
ATOM 582 C CA . ILE A 1 73 ? 6.237 -3.874 -4.711 1.00 94.75 73 ILE A CA 1
ATOM 583 C C . ILE A 1 73 ? 6.026 -3.032 -3.455 1.00 94.75 73 ILE A C 1
ATOM 585 O O . ILE A 1 73 ? 6.908 -2.265 -3.063 1.00 94.75 73 ILE A O 1
ATOM 589 N N . ALA A 1 74 ? 4.864 -3.165 -2.816 1.00 96.44 74 ALA A N 1
ATOM 590 C CA . ALA A 1 74 ? 4.626 -2.624 -1.484 1.00 96.44 74 ALA A CA 1
ATOM 591 C C . ALA A 1 74 ? 4.550 -3.758 -0.462 1.00 96.44 74 ALA A C 1
ATOM 593 O O . ALA A 1 74 ? 3.827 -4.725 -0.683 1.00 96.44 74 ALA A O 1
ATOM 594 N N . ILE A 1 75 ? 5.248 -3.622 0.664 1.00 97.44 75 ILE A N 1
ATOM 595 C CA . ILE A 1 75 ? 5.257 -4.603 1.755 1.00 97.44 75 ILE A CA 1
ATOM 596 C C . ILE A 1 75 ? 5.002 -3.930 3.103 1.00 97.44 75 ILE A C 1
ATOM 598 O O . ILE A 1 75 ? 5.475 -2.827 3.368 1.00 97.44 75 ILE A O 1
ATOM 602 N N . VAL A 1 76 ? 4.249 -4.588 3.980 1.00 97.81 76 VAL A N 1
ATOM 603 C CA . VAL A 1 76 ? 4.067 -4.144 5.364 1.00 97.81 76 VAL A CA 1
ATOM 604 C C . VAL A 1 76 ? 5.288 -4.539 6.188 1.00 97.81 76 VAL A C 1
ATOM 606 O O . VAL A 1 76 ? 5.560 -5.721 6.385 1.00 97.81 76 VAL A O 1
ATOM 609 N N . GLU A 1 77 ? 5.970 -3.539 6.738 1.00 96.62 77 GLU A N 1
ATOM 610 C CA . GLU A 1 77 ? 7.034 -3.681 7.727 1.00 96.62 77 GLU A CA 1
ATOM 611 C C . GLU A 1 77 ? 6.626 -2.985 9.028 1.00 96.62 77 GLU A C 1
ATOM 613 O O . GLU A 1 77 ? 6.814 -1.780 9.221 1.00 96.62 77 GLU A O 1
ATOM 618 N N . ASN A 1 78 ? 6.080 -3.763 9.959 1.00 94.12 78 ASN A N 1
ATOM 619 C CA . ASN A 1 78 ? 5.645 -3.322 11.281 1.00 94.12 78 ASN A CA 1
ATOM 620 C C . ASN A 1 78 ? 4.654 -2.147 11.214 1.00 94.12 78 ASN A C 1
ATOM 622 O O . ASN A 1 78 ? 3.473 -2.333 10.932 1.00 94.12 78 ASN A O 1
ATOM 626 N N . ALA A 1 79 ? 5.123 -0.935 11.512 1.00 93.44 79 ALA A N 1
ATOM 627 C CA . ALA A 1 79 ? 4.335 0.292 11.527 1.00 93.44 79 ALA A CA 1
ATOM 628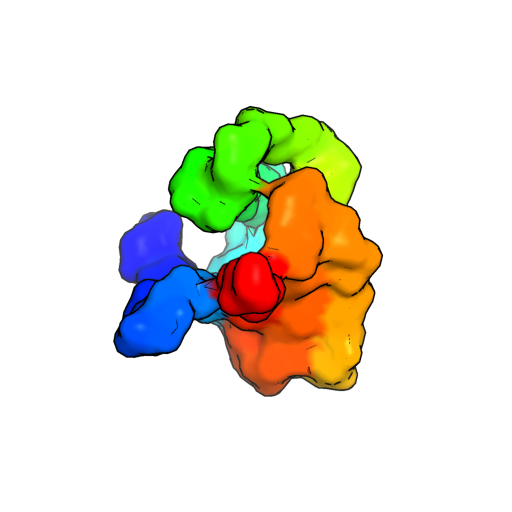 C C . ALA A 1 79 ? 4.251 0.987 10.159 1.00 93.44 79 ALA A C 1
ATOM 630 O O . ALA A 1 79 ? 3.566 2.008 10.039 1.00 93.44 79 ALA A O 1
ATOM 631 N N . SER A 1 80 ? 4.934 0.453 9.150 1.00 95.94 80 SER A N 1
ATOM 632 C CA . SER A 1 80 ? 5.124 1.109 7.865 1.00 95.94 80 SER A CA 1
ATOM 633 C C . SER A 1 80 ? 4.725 0.211 6.701 1.00 95.94 80 SER A C 1
ATOM 635 O O . SER A 1 80 ? 4.820 -1.007 6.785 1.00 95.94 80 SER A O 1
ATOM 637 N N . ILE A 1 81 ? 4.309 0.825 5.599 1.00 96.81 81 ILE A N 1
ATOM 638 C CA . ILE A 1 81 ? 4.252 0.196 4.278 1.00 96.81 81 ILE A CA 1
ATOM 639 C C . ILE A 1 81 ? 5.470 0.699 3.508 1.00 96.81 81 ILE A C 1
ATOM 641 O O . ILE A 1 81 ? 5.658 1.910 3.395 1.00 96.81 81 ILE A O 1
ATOM 645 N N . VAL A 1 82 ? 6.306 -0.202 3.014 1.00 95.75 82 VAL A N 1
ATOM 646 C CA . VAL A 1 82 ? 7.515 0.119 2.255 1.00 95.75 82 VAL A CA 1
ATOM 647 C C . VAL A 1 82 ? 7.251 -0.162 0.789 1.00 95.75 82 VAL A C 1
ATOM 649 O O . VAL A 1 82 ? 6.965 -1.298 0.425 1.00 95.75 82 VAL A O 1
ATOM 652 N N . ILE A 1 83 ? 7.327 0.872 -0.041 1.00 94.50 83 ILE A N 1
ATOM 653 C CA . ILE A 1 83 ? 7.327 0.744 -1.495 1.00 94.50 83 ILE A CA 1
ATOM 654 C C . ILE A 1 83 ? 8.780 0.615 -1.917 1.00 94.50 83 ILE A C 1
ATOM 656 O O . ILE A 1 83 ? 9.547 1.578 -1.818 1.00 94.50 83 ILE A O 1
ATOM 660 N N . GLN A 1 84 ? 9.131 -0.582 -2.363 1.00 92.44 84 GLN A N 1
ATOM 661 C CA . GLN A 1 84 ? 10.468 -0.904 -2.826 1.00 92.44 84 GLN A CA 1
ATOM 662 C C . GLN A 1 84 ? 10.620 -0.470 -4.278 1.00 92.44 84 GLN A C 1
ATOM 664 O O . GLN A 1 84 ? 9.735 -0.710 -5.115 1.00 92.44 84 GLN A O 1
ATOM 669 N N . LYS A 1 85 ? 11.738 0.178 -4.602 1.00 83.31 85 LYS A N 1
ATOM 670 C CA . LYS A 1 85 ? 12.089 0.378 -6.009 1.00 83.31 85 LYS A CA 1
ATOM 671 C C . LYS A 1 85 ? 12.406 -0.971 -6.661 1.00 83.31 85 LYS A C 1
ATOM 673 O O . LYS A 1 85 ? 12.963 -1.846 -6.000 1.00 83.31 85 LYS A O 1
ATOM 678 N N . PRO A 1 86 ? 12.066 -1.159 -7.947 1.00 79.56 86 PRO A N 1
ATOM 679 C CA . PRO A 1 86 ? 12.525 -2.330 -8.674 1.00 79.56 86 PRO A CA 1
ATOM 680 C C . PRO A 1 86 ? 14.054 -2.351 -8.662 1.00 79.56 86 PRO A C 1
ATOM 682 O O . PRO A 1 86 ? 14.700 -1.315 -8.853 1.00 79.56 86 PRO A O 1
ATOM 685 N N . ILE A 1 87 ? 14.635 -3.530 -8.459 1.00 69.44 87 ILE A N 1
ATOM 686 C CA . ILE A 1 87 ? 16.061 -3.737 -8.693 1.00 69.44 87 ILE A CA 1
ATOM 687 C C . ILE A 1 87 ? 16.242 -3.646 -10.210 1.00 69.44 87 ILE A C 1
ATOM 689 O O . ILE A 1 87 ? 15.901 -4.578 -10.936 1.00 69.44 87 ILE A O 1
ATOM 693 N N . LEU A 1 88 ? 16.696 -2.490 -10.701 1.00 65.25 88 LEU A N 1
ATOM 694 C CA . LEU A 1 88 ? 17.153 -2.363 -12.081 1.00 65.25 88 LEU A CA 1
ATOM 695 C C . LEU A 1 88 ? 18.336 -3.328 -12.235 1.00 65.25 88 LEU A C 1
ATOM 697 O O . LEU A 1 88 ? 19.345 -3.163 -11.549 1.00 65.25 88 LEU A O 1
ATOM 701 N N . THR A 1 89 ? 18.159 -4.367 -13.052 1.00 52.34 89 THR A N 1
ATOM 702 C CA . THR A 1 89 ? 19.260 -5.226 -13.510 1.00 52.34 89 THR A CA 1
ATOM 703 C C . THR A 1 89 ? 19.913 -4.577 -14.718 1.00 52.34 89 THR A C 1
ATOM 705 O O . THR A 1 89 ? 19.158 -3.981 -15.522 1.00 52.34 89 THR A O 1
#

InterPro domains:
  IPR015262 tRNA(Ile)-lysidine synthase, substrate-binding domain [PF09179] (19-72)

Secondary structure (DSSP, 8-state):
-HHHHEEE-TTS-EEEEHHHHHTS-HHHHHHHHHHHHHHHSSS---HHHHHHHHHHHHSPTT-BPPPPTTS-EEEEETTEEEEEPP---

Organism: NCBI:txid2585140

Radius of gyration: 11.75 Å; chains: 1; bounding box: 30×24×26 Å

Foldseek 3Di:
DLVVQW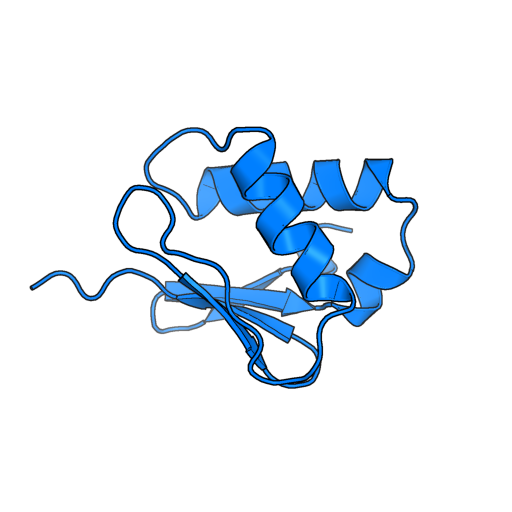DADPLRKIKGQLVVLVPDDPVVSLVSLQVVCCVNDPDRDDPVSSVQVVVLSPDDAQDKGDADVQGWIWGHDPRIIITDHPPDD

Sequence (89 aa):
LRLQALTKCENGDLRLNRHLLKQQPLALQRRVIRQILHEALPQTPNFDHIEKITDLINAPNRSQSDPFPGGSIAIVENASIVIQKPILT